Protein AF-A0A328ZJK4-F1 (afdb_monomer)

Secondary structure (DSSP, 8-state):
--HHHHHHHHHHHHHHHHHHHHHHHHHHHHHHHHHHHHHHHHHHHHHHHHHHHHHHHHHHHHHHHHHHHHTEEEEE-TTS-EEEEE-TTS--

Structure (mmCIF, N/CA/C/O backbone):
data_AF-A0A328ZJK4-F1
#
_entry.id   AF-A0A328ZJK4-F1
#
loop_
_atom_site.group_PDB
_atom_site.id
_atom_site.type_symbol
_atom_site.label_atom_id
_atom_site.label_alt_id
_atom_site.label_comp_id
_atom_site.label_asym_id
_atom_site.label_entity_id
_atom_site.label_seq_id
_atom_site.pdbx_PDB_ins_code
_atom_site.Cartn_x
_atom_site.Cartn_y
_atom_site.Cartn_z
_atom_site.occupancy
_atom_site.B_iso_or_equiv
_atom_site.auth_seq_id
_atom_site.auth_comp_id
_atom_site.auth_asym_id
_atom_site.auth_atom_id
_atom_site.pdbx_PDB_model_num
ATOM 1 N N . MET A 1 1 ? 36.928 -8.023 -41.397 1.00 67.81 1 MET A N 1
ATOM 2 C CA . MET A 1 1 ? 35.513 -7.580 -41.330 1.00 67.81 1 MET A CA 1
ATOM 3 C C . MET A 1 1 ? 35.319 -6.393 -42.266 1.00 67.81 1 MET A C 1
ATOM 5 O O . MET A 1 1 ? 36.061 -5.420 -42.133 1.00 67.81 1 MET A O 1
ATOM 9 N N . SER A 1 2 ? 34.399 -6.478 -43.233 1.00 93.62 2 SER A N 1
ATOM 10 C CA . SER A 1 2 ? 34.232 -5.430 -44.254 1.00 93.62 2 SER A CA 1
ATOM 11 C C . SER A 1 2 ? 33.728 -4.101 -43.651 1.00 93.62 2 SER A C 1
ATOM 13 O O . SER A 1 2 ? 33.169 -4.094 -42.545 1.00 93.62 2 SER A O 1
ATOM 15 N N . PRO A 1 3 ? 33.955 -2.956 -44.320 1.00 92.81 3 PRO A N 1
ATOM 16 C CA . PRO A 1 3 ? 33.414 -1.656 -43.909 1.00 92.81 3 PRO A CA 1
ATOM 17 C C . PRO A 1 3 ? 31.886 -1.656 -43.754 1.00 92.81 3 PRO A C 1
ATOM 19 O O . PRO A 1 3 ? 31.379 -1.096 -42.782 1.00 92.81 3 PRO A O 1
ATOM 22 N N . ASP A 1 4 ? 31.170 -2.358 -44.633 1.00 95.19 4 ASP A N 1
ATOM 23 C CA . ASP A 1 4 ? 29.703 -2.424 -44.616 1.00 95.19 4 ASP A CA 1
ATOM 24 C C . ASP A 1 4 ? 29.179 -3.179 -43.396 1.00 95.19 4 ASP A C 1
ATOM 26 O O . ASP A 1 4 ? 28.272 -2.710 -42.710 1.00 95.19 4 ASP A O 1
ATOM 30 N N . LEU A 1 5 ? 29.824 -4.294 -43.034 1.00 95.56 5 LEU A N 1
ATOM 31 C CA . LEU A 1 5 ? 29.499 -5.028 -41.808 1.00 95.56 5 LEU A CA 1
ATOM 32 C C . LEU A 1 5 ? 29.769 -4.183 -40.554 1.00 95.56 5 LEU A C 1
ATOM 34 O O . LEU A 1 5 ? 28.994 -4.220 -39.597 1.00 95.56 5 LEU A O 1
ATOM 38 N N . ARG A 1 6 ? 30.833 -3.366 -40.556 1.00 96.38 6 ARG A N 1
ATOM 39 C CA . ARG A 1 6 ? 31.105 -2.396 -39.478 1.00 96.38 6 ARG A CA 1
ATOM 40 C C . ARG A 1 6 ? 30.041 -1.302 -39.401 1.00 96.38 6 ARG A C 1
ATOM 42 O O . ARG A 1 6 ? 29.677 -0.889 -38.301 1.00 96.38 6 ARG A O 1
ATOM 49 N N . ALA A 1 7 ? 29.569 -0.797 -40.537 1.00 96.81 7 ALA A N 1
ATOM 50 C CA . ALA A 1 7 ? 28.520 0.216 -40.587 1.00 96.81 7 ALA A CA 1
ATOM 51 C C . ALA A 1 7 ? 27.173 -0.342 -40.105 1.00 96.81 7 ALA A C 1
ATOM 53 O O . ALA A 1 7 ? 26.523 0.278 -39.262 1.00 96.81 7 ALA A O 1
ATOM 54 N N . LEU A 1 8 ? 26.803 -1.543 -40.559 1.00 96.50 8 LEU A N 1
ATOM 55 C CA . LEU A 1 8 ? 25.581 -2.223 -40.140 1.00 96.50 8 LEU A CA 1
ATOM 56 C C . LEU A 1 8 ? 25.579 -2.505 -38.635 1.00 96.50 8 LEU A C 1
ATOM 58 O O . LEU A 1 8 ? 24.626 -2.148 -37.948 1.00 96.50 8 LEU A O 1
ATOM 62 N N . ARG A 1 9 ? 26.675 -3.055 -38.096 1.00 97.25 9 ARG A N 1
ATOM 63 C CA . ARG A 1 9 ? 26.808 -3.307 -36.654 1.00 97.25 9 ARG A CA 1
ATOM 64 C C . ARG A 1 9 ? 26.670 -2.028 -35.827 1.00 97.25 9 ARG A C 1
ATOM 66 O O . ARG A 1 9 ? 25.998 -2.043 -34.804 1.00 97.25 9 ARG A O 1
ATOM 73 N N . ARG A 1 10 ? 27.268 -0.912 -36.265 1.00 97.25 10 ARG A N 1
ATOM 74 C CA . ARG A 1 10 ? 27.124 0.381 -35.573 1.00 97.25 10 ARG A CA 1
ATOM 75 C C . ARG A 1 10 ? 25.673 0.856 -35.546 1.00 97.25 10 ARG A C 1
ATOM 77 O O . ARG A 1 10 ? 25.210 1.287 -34.499 1.00 97.25 10 ARG A O 1
ATOM 84 N N . ARG A 1 11 ? 24.957 0.742 -36.667 1.00 97.94 11 ARG A N 1
ATOM 85 C CA . ARG A 1 11 ? 23.538 1.117 -36.751 1.00 97.94 11 ARG A CA 1
ATOM 86 C C . ARG A 1 11 ? 22.650 0.247 -35.868 1.00 97.94 11 ARG A C 1
ATOM 88 O O . ARG A 1 11 ? 21.802 0.785 -35.169 1.00 97.94 11 ARG A O 1
ATOM 95 N N . LEU A 1 12 ? 22.858 -1.070 -35.887 1.00 97.94 12 LEU A N 1
ATOM 96 C CA . LEU A 1 12 ? 22.105 -2.000 -35.043 1.00 97.94 12 LEU A CA 1
ATOM 97 C C . LEU A 1 12 ? 22.345 -1.721 -33.561 1.00 97.94 12 LEU A C 1
ATOM 99 O O . LEU A 1 12 ? 21.390 -1.624 -32.800 1.00 97.94 12 LEU A O 1
ATOM 103 N N . ASN A 1 13 ? 23.602 -1.508 -33.170 1.00 98.12 13 ASN A N 1
ATOM 104 C CA . ASN A 1 13 ? 23.930 -1.147 -31.796 1.00 98.12 13 ASN A CA 1
ATOM 105 C C . ASN A 1 13 ? 23.281 0.183 -31.396 1.00 98.12 13 ASN A C 1
ATOM 107 O O . ASN A 1 13 ? 22.692 0.263 -30.328 1.00 98.12 13 ASN A O 1
ATOM 111 N N . ALA A 1 14 ? 23.344 1.210 -32.249 1.00 98.00 14 ALA A N 1
ATOM 112 C CA . ALA A 1 14 ? 22.718 2.500 -31.965 1.00 98.00 14 ALA A CA 1
ATOM 113 C C . ALA A 1 14 ? 21.197 2.378 -31.775 1.00 98.00 14 ALA A C 1
ATOM 115 O O . ALA A 1 14 ? 20.659 2.947 -30.831 1.00 98.00 14 ALA A O 1
ATOM 116 N N . ALA A 1 15 ? 20.519 1.598 -32.622 1.00 97.88 15 ALA A N 1
ATOM 117 C CA . ALA A 1 15 ? 19.087 1.344 -32.487 1.00 97.88 15 ALA A CA 1
ATOM 118 C C . ALA A 1 15 ? 18.756 0.573 -31.197 1.00 97.88 15 ALA A C 1
ATOM 120 O O . ALA A 1 15 ? 17.828 0.941 -30.486 1.00 97.88 15 ALA A O 1
ATOM 121 N N . ALA A 1 16 ? 19.542 -0.454 -30.860 1.00 98.06 16 ALA A N 1
ATOM 122 C CA . ALA A 1 16 ? 19.361 -1.211 -29.624 1.00 98.06 16 ALA A CA 1
ATOM 123 C C . ALA A 1 16 ? 19.560 -0.337 -28.375 1.00 98.06 16 ALA A C 1
ATOM 125 O O . ALA A 1 16 ? 18.774 -0.425 -27.436 1.00 98.06 16 ALA A O 1
ATOM 126 N N . TYR A 1 17 ? 20.570 0.540 -28.375 1.00 98.19 17 TYR A N 1
ATOM 127 C CA . TYR A 1 17 ? 20.790 1.480 -27.276 1.00 98.19 17 TYR A CA 1
ATOM 128 C C . TYR A 1 17 ? 19.679 2.523 -27.164 1.00 98.19 17 TYR A C 1
ATOM 130 O O . TYR A 1 17 ? 19.297 2.859 -26.050 1.00 98.19 17 TYR A O 1
ATOM 138 N N . ALA A 1 18 ? 19.142 3.015 -28.284 1.00 98.19 18 ALA A N 1
ATOM 139 C CA . ALA A 1 18 ? 18.014 3.943 -28.260 1.00 98.19 18 ALA A CA 1
ATOM 140 C C . ALA A 1 18 ? 16.785 3.307 -27.592 1.00 98.19 18 ALA A C 1
ATOM 142 O O . ALA A 1 18 ? 16.255 3.874 -26.642 1.00 98.19 18 ALA A O 1
ATOM 143 N N . LEU A 1 19 ? 16.420 2.088 -28.005 1.00 98.25 19 LEU A N 1
ATOM 144 C CA . LEU A 1 19 ? 15.305 1.342 -27.411 1.00 98.25 19 LEU A CA 1
ATOM 145 C C . LEU A 1 19 ? 15.519 1.068 -25.919 1.00 98.25 19 LEU A C 1
ATOM 147 O O . LEU A 1 19 ? 14.602 1.229 -25.120 1.00 98.25 19 LEU A O 1
ATOM 151 N N . LEU A 1 20 ? 16.735 0.672 -25.534 1.00 98.38 20 LEU A N 1
ATOM 152 C CA . LEU A 1 20 ? 17.054 0.419 -24.131 1.00 98.38 20 LEU A CA 1
ATOM 153 C C . LEU A 1 20 ? 16.959 1.700 -23.292 1.00 98.38 20 LEU A C 1
ATOM 155 O O . LEU A 1 20 ? 16.442 1.659 -22.183 1.00 98.38 20 LEU A O 1
ATOM 159 N N . ASN A 1 21 ? 17.426 2.833 -23.817 1.00 98.44 21 ASN A N 1
ATOM 160 C CA . ASN A 1 21 ? 17.343 4.112 -23.116 1.00 98.44 21 ASN A CA 1
ATOM 161 C C . ASN A 1 21 ? 15.892 4.576 -22.947 1.00 98.44 21 ASN A C 1
ATOM 163 O O . ASN A 1 21 ? 15.535 5.043 -21.871 1.00 98.44 21 ASN A O 1
ATOM 167 N N . GLU A 1 22 ? 15.056 4.431 -23.977 1.00 98.38 22 GLU A N 1
ATOM 168 C CA . GLU A 1 22 ? 13.622 4.741 -23.888 1.00 98.38 22 GLU A CA 1
ATOM 169 C C . GLU A 1 22 ? 12.935 3.896 -22.810 1.00 98.38 22 GLU A C 1
ATOM 171 O O . GLU A 1 22 ? 12.170 4.413 -21.995 1.00 98.38 22 GLU A O 1
ATOM 176 N N . GLU A 1 23 ? 13.257 2.605 -22.764 1.00 98.38 23 GLU A N 1
ATOM 177 C CA . GLU A 1 23 ? 12.713 1.676 -21.780 1.00 98.38 23 GLU A CA 1
ATOM 178 C C . GLU A 1 23 ? 13.184 1.993 -20.352 1.00 98.38 23 GLU A C 1
ATOM 180 O O . GLU A 1 23 ? 12.374 1.981 -19.427 1.00 98.38 23 GLU A O 1
ATOM 185 N N . ILE A 1 24 ? 14.463 2.341 -20.169 1.00 98.50 24 ILE A N 1
ATOM 186 C CA . ILE A 1 24 ? 15.001 2.779 -18.871 1.00 98.50 24 ILE A CA 1
ATOM 187 C C . ILE A 1 24 ? 14.275 4.037 -18.395 1.00 98.50 24 ILE A C 1
ATOM 189 O O . ILE A 1 24 ? 13.785 4.060 -17.271 1.00 98.50 24 ILE A O 1
ATOM 193 N N . VAL A 1 25 ? 14.126 5.047 -19.257 1.00 98.56 25 VAL A N 1
ATOM 194 C CA . VAL A 1 25 ? 13.419 6.289 -18.904 1.00 98.56 25 VAL A CA 1
ATOM 195 C C . VAL A 1 25 ? 11.971 6.000 -18.508 1.00 98.56 25 VAL A C 1
ATOM 197 O O . VAL A 1 25 ? 11.483 6.535 -17.514 1.00 98.56 25 VAL A O 1
ATOM 200 N N . ARG A 1 26 ? 11.283 5.122 -19.246 1.00 98.56 26 ARG A N 1
ATOM 201 C CA . ARG A 1 26 ? 9.916 4.708 -18.913 1.00 98.56 26 ARG A CA 1
ATOM 202 C C . ARG A 1 26 ? 9.845 4.049 -1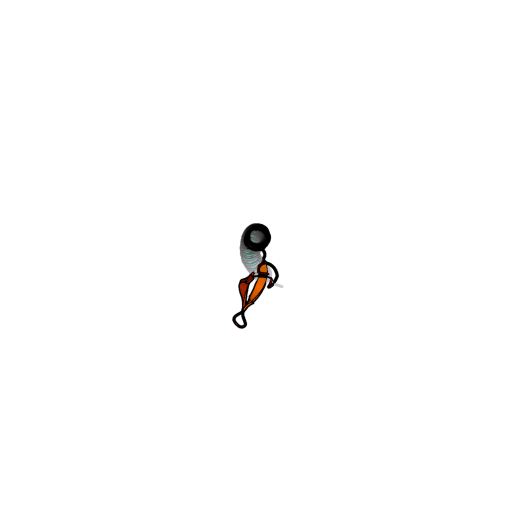7.534 1.00 98.56 26 ARG A C 1
ATOM 204 O O . ARG A 1 26 ? 8.959 4.383 -16.749 1.00 98.56 26 ARG A O 1
ATOM 211 N N . LEU A 1 27 ? 10.749 3.110 -17.253 1.00 98.62 27 LEU A N 1
ATOM 212 C CA . LEU A 1 27 ? 10.794 2.396 -15.978 1.00 98.62 27 LEU A CA 1
ATOM 213 C C . LEU A 1 27 ? 11.154 3.320 -14.814 1.00 98.62 27 LEU A C 1
ATOM 215 O O . LEU A 1 27 ? 10.551 3.191 -13.752 1.00 98.62 27 LEU A O 1
ATOM 219 N N . ASP A 1 28 ? 12.068 4.267 -15.014 1.00 98.62 28 ASP A N 1
ATOM 220 C CA . ASP A 1 28 ? 12.427 5.261 -14.001 1.00 98.62 28 ASP A CA 1
ATOM 221 C C . ASP A 1 28 ? 11.221 6.140 -13.650 1.00 98.62 28 ASP A C 1
ATOM 223 O O . ASP A 1 28 ? 10.900 6.304 -12.472 1.00 98.62 28 ASP A O 1
ATOM 227 N N . CYS A 1 29 ? 10.488 6.635 -14.654 1.00 98.38 29 CYS A N 1
ATOM 228 C CA . CYS A 1 29 ? 9.262 7.402 -14.425 1.00 98.38 29 CYS A CA 1
ATOM 229 C C . CYS A 1 29 ? 8.205 6.595 -13.659 1.00 98.38 29 CYS A C 1
ATOM 231 O O . CYS A 1 29 ? 7.578 7.119 -12.738 1.00 98.38 29 CYS A O 1
ATOM 233 N N . GLU A 1 30 ? 8.011 5.325 -14.015 1.00 98.62 30 GLU A N 1
ATOM 234 C CA . GLU A 1 30 ? 7.046 4.462 -13.332 1.00 98.62 30 GLU A CA 1
ATOM 235 C C . GLU A 1 30 ? 7.480 4.138 -11.896 1.00 98.62 30 GLU A C 1
ATOM 237 O O . GLU A 1 30 ? 6.656 4.149 -10.982 1.00 98.62 30 GLU A O 1
ATOM 242 N N . CYS A 1 31 ? 8.776 3.919 -11.663 1.00 98.56 31 CYS A N 1
ATOM 243 C CA . CYS A 1 31 ? 9.312 3.702 -10.322 1.00 98.56 31 CYS A CA 1
ATOM 244 C C . CYS A 1 31 ? 9.115 4.932 -9.430 1.00 98.56 31 CYS A C 1
ATOM 246 O O . CYS A 1 31 ? 8.702 4.782 -8.282 1.00 98.56 31 CYS A O 1
ATOM 248 N N . GLU A 1 32 ? 9.369 6.138 -9.941 1.00 98.56 32 GLU A N 1
ATOM 249 C CA . GLU A 1 32 ? 9.118 7.378 -9.199 1.00 98.56 32 GLU A CA 1
ATOM 250 C C . GLU A 1 32 ? 7.628 7.567 -8.892 1.00 98.56 32 GLU A C 1
ATOM 252 O O . GLU A 1 32 ? 7.260 7.878 -7.756 1.00 98.56 32 GLU A O 1
ATOM 257 N N . ARG A 1 33 ? 6.749 7.287 -9.863 1.00 98.56 33 ARG A N 1
ATOM 258 C CA . ARG A 1 33 ? 5.295 7.332 -9.660 1.00 98.56 33 ARG A CA 1
ATOM 259 C C . ARG A 1 33 ? 4.852 6.372 -8.553 1.00 98.56 33 ARG A C 1
ATOM 261 O O . ARG A 1 33 ? 4.127 6.777 -7.646 1.00 98.56 33 ARG A O 1
ATOM 268 N N . LEU A 1 34 ? 5.308 5.120 -8.605 1.00 98.62 34 LEU A N 1
ATOM 269 C CA . LEU A 1 34 ? 4.976 4.097 -7.612 1.00 98.62 34 LEU A CA 1
ATOM 270 C C . LEU A 1 34 ? 5.546 4.422 -6.228 1.00 98.62 34 LEU A C 1
ATOM 272 O O . LEU A 1 34 ? 4.883 4.158 -5.228 1.00 98.62 34 LEU A O 1
ATOM 276 N N . ARG A 1 35 ? 6.742 5.019 -6.142 1.00 98.69 35 ARG A N 1
ATOM 277 C CA . ARG A 1 35 ? 7.314 5.490 -4.868 1.00 98.69 35 ARG A CA 1
ATOM 278 C C . ARG A 1 35 ? 6.450 6.577 -4.239 1.00 98.69 35 ARG A C 1
ATOM 280 O O . ARG A 1 35 ? 6.134 6.478 -3.057 1.00 98.69 35 ARG A O 1
ATOM 287 N N . ALA A 1 36 ? 6.034 7.569 -5.025 1.00 98.44 36 ALA A N 1
ATOM 288 C CA . ALA A 1 36 ? 5.162 8.640 -4.549 1.00 98.44 36 ALA A CA 1
ATOM 289 C C . ALA A 1 36 ? 3.794 8.106 -4.089 1.00 98.44 36 ALA A C 1
ATOM 291 O O . ALA A 1 36 ? 3.296 8.493 -3.031 1.00 98.44 36 ALA A O 1
ATOM 292 N N . GLU A 1 37 ? 3.205 7.180 -4.850 1.00 98.69 37 GLU A N 1
ATOM 293 C CA . GLU A 1 37 ? 1.947 6.523 -4.483 1.00 98.69 37 GLU A CA 1
ATOM 294 C C . GLU A 1 37 ? 2.091 5.711 -3.188 1.00 98.69 37 GLU A C 1
ATOM 296 O O . GLU A 1 37 ? 1.260 5.827 -2.288 1.00 98.69 37 GLU A O 1
ATOM 301 N N . ASN A 1 38 ? 3.175 4.942 -3.046 1.00 98.62 38 ASN A N 1
ATOM 302 C CA . ASN A 1 38 ? 3.422 4.146 -1.847 1.00 98.62 38 ASN A CA 1
ATOM 303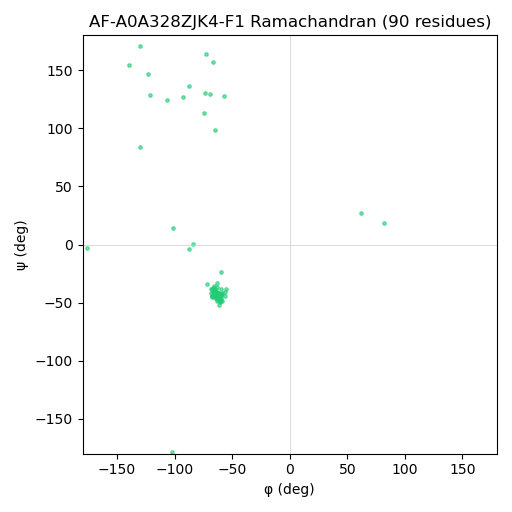 C C . ASN A 1 38 ? 3.589 5.020 -0.599 1.00 98.62 38 ASN A C 1
ATOM 305 O O . ASN A 1 38 ? 3.024 4.701 0.444 1.00 98.62 38 ASN A O 1
ATOM 309 N N . GLU A 1 39 ? 4.313 6.133 -0.710 1.00 98.69 39 GLU A N 1
ATOM 310 C CA . GLU A 1 39 ? 4.496 7.069 0.401 1.00 98.69 39 GLU A CA 1
ATOM 311 C C . GLU A 1 39 ? 3.174 7.734 0.813 1.00 98.69 39 GLU A C 1
ATOM 313 O O . GLU A 1 39 ? 2.858 7.838 2.002 1.00 98.69 39 GLU A O 1
ATOM 318 N N . SER A 1 40 ? 2.341 8.105 -0.165 1.00 98.50 40 SER A N 1
ATOM 319 C CA . SER A 1 40 ? 1.001 8.634 0.105 1.00 98.50 40 SER A CA 1
ATOM 320 C C . SER A 1 40 ? 0.124 7.613 0.832 1.00 98.50 40 SER A C 1
ATOM 322 O O . SER A 1 40 ? -0.511 7.950 1.832 1.00 98.50 40 SER A O 1
ATOM 324 N N . LEU A 1 41 ? 0.116 6.358 0.375 1.00 98.56 41 LEU A N 1
ATOM 325 C CA . LEU A 1 41 ? -0.654 5.285 1.006 1.00 98.56 41 LEU A CA 1
ATOM 326 C C . LEU A 1 41 ? -0.163 4.980 2.424 1.00 98.56 41 LEU A C 1
ATOM 328 O O . LEU A 1 41 ? -0.983 4.771 3.312 1.00 98.56 41 LEU A O 1
ATOM 332 N N . ARG A 1 42 ? 1.152 5.005 2.666 1.00 98.69 42 ARG A N 1
ATOM 333 C CA . ARG A 1 42 ? 1.722 4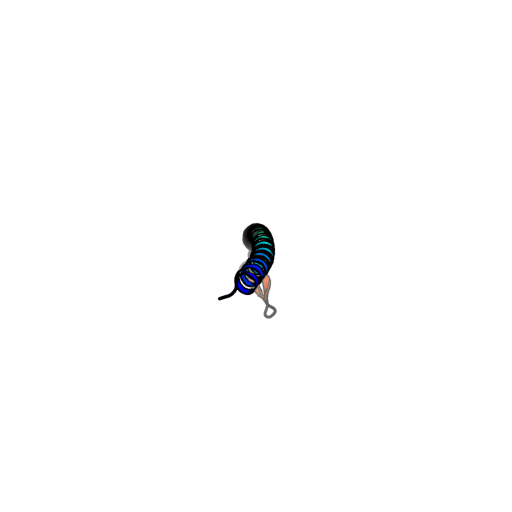.845 4.015 1.00 98.69 42 ARG A CA 1
ATOM 334 C C . ARG A 1 42 ? 1.282 5.956 4.957 1.00 98.69 42 ARG A C 1
ATOM 336 O O . ARG A 1 42 ? 0.897 5.673 6.085 1.00 98.69 42 ARG A O 1
ATOM 343 N N . THR A 1 43 ? 1.286 7.198 4.480 1.00 98.44 43 THR A N 1
ATOM 344 C CA . THR A 1 43 ? 0.804 8.351 5.254 1.00 98.44 43 THR A CA 1
ATOM 345 C C . THR A 1 43 ? -0.678 8.193 5.603 1.00 98.44 43 THR A C 1
ATOM 347 O O . THR A 1 43 ? -1.071 8.383 6.752 1.00 98.44 43 T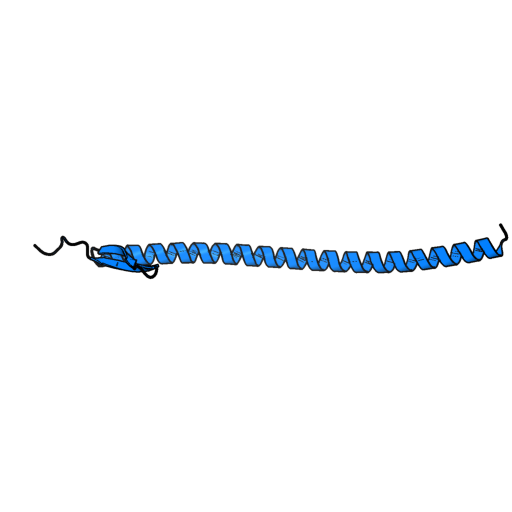HR A O 1
ATOM 350 N N . GLN A 1 44 ? -1.504 7.807 4.625 1.00 98.50 44 GLN A N 1
ATOM 351 C CA . GLN A 1 44 ? -2.935 7.573 4.838 1.00 98.50 44 GLN A CA 1
ATOM 352 C C . GLN A 1 44 ? -3.189 6.431 5.828 1.00 98.50 44 GLN A C 1
ATOM 354 O O . GLN A 1 44 ? -4.059 6.558 6.686 1.00 98.50 44 GLN A O 1
ATOM 359 N N . LEU A 1 45 ? -2.421 5.341 5.729 1.00 98.50 45 LEU A N 1
ATOM 360 C CA . LEU A 1 45 ? -2.522 4.207 6.643 1.00 98.50 45 LEU A CA 1
ATOM 361 C C . LEU A 1 45 ? -2.160 4.613 8.073 1.00 98.50 45 LEU A C 1
ATOM 363 O O . LEU A 1 45 ? -2.950 4.364 8.972 1.00 98.50 45 LEU A O 1
ATOM 367 N N . SER A 1 46 ? -1.033 5.304 8.263 1.00 98.44 46 SER A N 1
ATOM 368 C CA . SER A 1 46 ? -0.617 5.799 9.580 1.00 98.44 46 SER A CA 1
ATOM 369 C C . SER A 1 46 ? -1.693 6.680 10.214 1.00 98.44 46 SER A C 1
ATOM 371 O O . SER A 1 46 ? -2.028 6.505 11.379 1.00 98.44 46 SER A O 1
ATOM 373 N N . TRP A 1 47 ? -2.291 7.592 9.442 1.00 98.44 47 TRP A N 1
ATOM 374 C CA . TRP A 1 47 ? -3.373 8.436 9.948 1.00 98.44 47 TRP A CA 1
ATOM 375 C C . TRP A 1 47 ? -4.623 7.627 10.320 1.00 98.44 47 TRP A C 1
ATOM 377 O O . TRP A 1 47 ? -5.270 7.909 11.328 1.00 98.44 47 TRP A O 1
ATOM 387 N N . ALA A 1 48 ? -4.975 6.620 9.518 1.00 98.19 48 ALA A N 1
ATOM 388 C CA . ALA A 1 48 ? -6.105 5.747 9.809 1.00 98.19 48 ALA A CA 1
ATOM 389 C C . ALA A 1 48 ? -5.868 4.903 11.074 1.00 98.19 48 ALA A C 1
ATOM 391 O O . ALA A 1 48 ? -6.800 4.722 11.855 1.00 98.19 48 ALA A O 1
ATOM 392 N N . GLU A 1 49 ? -4.640 4.427 11.292 1.00 98.44 49 GLU A N 1
ATOM 393 C CA . GLU A 1 49 ? -4.232 3.701 12.500 1.00 98.44 49 GLU A CA 1
ATOM 394 C C . GLU A 1 49 ? -4.334 4.591 13.746 1.00 98.44 49 GLU A C 1
ATOM 396 O O . GLU A 1 49 ? -4.975 4.192 14.718 1.00 98.44 49 GLU A O 1
ATOM 401 N N . ASP A 1 50 ? -3.821 5.824 13.686 1.00 98.38 50 ASP A N 1
ATOM 402 C CA . ASP A 1 50 ? -3.943 6.801 14.778 1.00 98.38 50 ASP A CA 1
ATOM 403 C C . ASP A 1 50 ? -5.415 7.113 15.103 1.00 98.38 50 ASP A C 1
ATOM 405 O O . ASP A 1 50 ? -5.814 7.193 16.268 1.00 98.38 50 ASP A O 1
ATOM 409 N N . CYS A 1 51 ? -6.253 7.276 14.074 1.00 98.06 51 CYS A N 1
ATOM 410 C CA . CYS A 1 51 ? -7.684 7.517 14.263 1.00 98.06 51 CYS A CA 1
ATOM 411 C C . CYS A 1 51 ? -8.390 6.310 14.887 1.00 98.06 51 CYS A C 1
ATOM 413 O O . CYS A 1 51 ? -9.229 6.485 15.770 1.00 98.06 51 CYS A O 1
ATOM 415 N N . ALA A 1 52 ? -8.060 5.097 14.439 1.00 97.62 52 ALA A N 1
ATOM 416 C CA . ALA A 1 52 ? -8.638 3.871 14.971 1.00 97.62 52 ALA A CA 1
ATOM 417 C C . ALA A 1 52 ? -8.267 3.670 16.445 1.00 97.62 52 ALA A C 1
ATOM 419 O O . ALA A 1 52 ? -9.133 3.310 17.244 1.00 97.62 52 ALA A O 1
ATOM 420 N N . GLU A 1 53 ? -7.014 3.941 16.811 1.00 97.94 53 GLU A N 1
ATOM 421 C CA . GLU A 1 53 ? -6.554 3.854 18.196 1.00 97.94 53 GLU A CA 1
ATOM 422 C C . GLU A 1 53 ? -7.270 4.874 19.082 1.00 97.94 53 GLU A C 1
ATOM 424 O O . GLU A 1 53 ? -7.809 4.515 20.127 1.00 97.94 53 GLU A O 1
ATOM 429 N N . ARG A 1 54 ? -7.399 6.119 18.617 1.00 97.81 54 ARG A N 1
ATOM 430 C CA . ARG A 1 54 ? -8.152 7.143 19.343 1.00 97.81 54 ARG A CA 1
ATOM 431 C C . ARG A 1 54 ? -9.619 6.764 19.539 1.00 97.81 54 ARG A C 1
ATOM 433 O O . ARG A 1 54 ? -10.144 6.895 20.637 1.00 97.81 54 ARG A O 1
ATOM 440 N N . TRP A 1 55 ? -10.288 6.252 18.505 1.00 97.12 55 TRP A N 1
ATOM 441 C CA . TRP A 1 55 ? -11.672 5.783 18.641 1.00 97.12 55 TRP A CA 1
ATOM 442 C C . TRP A 1 55 ? -11.797 4.607 19.606 1.00 97.12 55 TRP A C 1
ATOM 444 O O . TRP A 1 55 ? -12.811 4.482 20.294 1.00 97.12 55 TRP A O 1
ATOM 454 N N . ARG A 1 56 ? -10.783 3.740 19.664 1.00 94.94 56 ARG A N 1
ATOM 455 C CA . ARG A 1 56 ? -10.726 2.638 20.625 1.00 94.94 56 ARG A CA 1
ATOM 456 C C . ARG A 1 56 ? -10.634 3.171 22.055 1.00 94.94 56 ARG A C 1
ATOM 458 O O . ARG A 1 56 ? -11.359 2.676 22.914 1.00 94.94 56 ARG A O 1
ATOM 465 N N . GLU A 1 57 ? -9.775 4.156 22.304 1.00 97.00 57 GLU A N 1
ATOM 466 C CA . GLU A 1 57 ? -9.654 4.826 23.604 1.00 97.00 57 GLU A CA 1
ATOM 467 C C . GLU A 1 57 ? -10.965 5.517 23.998 1.00 97.00 57 GLU A C 1
ATOM 469 O O . GLU A 1 57 ? -11.520 5.188 25.046 1.00 97.00 57 GLU A O 1
ATOM 474 N N . ASP A 1 58 ? -11.525 6.351 23.115 1.00 96.38 58 ASP A N 1
ATOM 475 C CA . ASP A 1 58 ? -12.793 7.060 23.340 1.00 96.38 58 ASP A CA 1
ATOM 476 C C . ASP A 1 58 ? -13.939 6.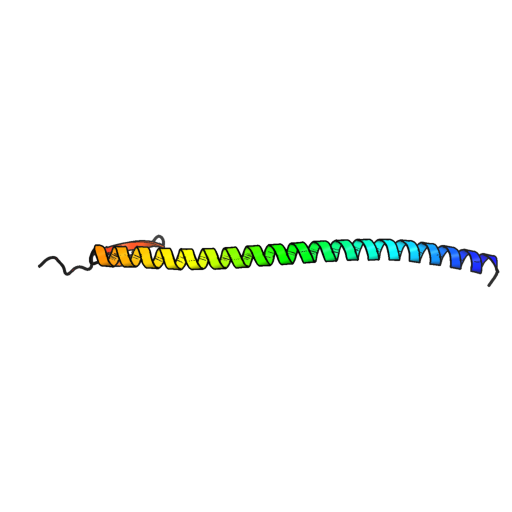077 23.670 1.00 96.38 58 ASP A C 1
ATOM 478 O O . ASP A 1 58 ? -14.753 6.317 24.565 1.00 96.38 58 ASP A O 1
ATOM 482 N N . ALA A 1 59 ? -14.009 4.935 22.975 1.00 92.44 59 ALA A N 1
ATOM 483 C CA . ALA A 1 59 ? -15.024 3.911 23.222 1.00 92.44 59 ALA A CA 1
ATOM 484 C C . ALA A 1 59 ? -14.851 3.217 24.585 1.00 92.44 59 ALA A C 1
ATOM 486 O O . ALA A 1 59 ? -15.845 2.920 25.254 1.00 92.44 59 ALA A O 1
ATOM 487 N N . ILE A 1 60 ? -13.607 2.959 25.001 1.00 91.38 60 ILE A N 1
ATOM 488 C CA . ILE A 1 60 ? -13.293 2.381 26.315 1.00 91.38 60 ILE A CA 1
ATOM 489 C C . ILE A 1 60 ? -13.629 3.376 27.428 1.00 91.38 60 ILE A C 1
ATOM 491 O O . ILE A 1 60 ? -14.235 2.996 28.431 1.00 91.38 60 ILE A O 1
ATOM 495 N N . GLU A 1 61 ? -13.272 4.647 27.259 1.00 94.25 61 GLU A N 1
ATOM 496 C CA . GLU A 1 61 ? -13.619 5.699 28.213 1.00 94.25 61 GLU A CA 1
ATOM 497 C C . GLU A 1 61 ? -15.137 5.830 28.360 1.00 94.25 61 GLU A C 1
ATOM 499 O O . GLU A 1 61 ? -15.649 5.831 29.480 1.00 94.25 61 GLU A O 1
ATOM 504 N N . ALA A 1 62 ? -15.870 5.850 27.244 1.00 91.44 62 ALA A N 1
ATOM 505 C CA . ALA A 1 62 ? -17.323 5.961 27.251 1.00 91.44 62 ALA A CA 1
ATOM 506 C C . ALA A 1 62 ? -18.009 4.784 27.968 1.00 91.44 62 ALA A C 1
ATOM 508 O O . ALA A 1 62 ? -18.917 5.005 28.771 1.00 91.44 62 ALA A O 1
ATOM 509 N N . ILE A 1 63 ? -17.585 3.538 27.717 1.00 90.06 63 ILE A N 1
ATOM 510 C CA . ILE A 1 63 ? -18.216 2.367 28.350 1.00 90.06 63 ILE A CA 1
ATOM 511 C C . ILE A 1 63 ? -17.876 2.261 29.842 1.00 90.06 63 ILE A C 1
ATOM 513 O O . ILE A 1 63 ? -18.732 1.867 30.633 1.00 90.06 63 ILE A O 1
ATOM 517 N N . ASN A 1 64 ? -16.666 2.661 30.245 1.00 90.25 64 ASN A N 1
ATOM 518 C CA . ASN A 1 64 ? -16.290 2.726 31.656 1.00 90.25 64 ASN A CA 1
ATOM 519 C C . ASN A 1 64 ? -17.072 3.824 32.386 1.00 90.25 64 ASN A C 1
ATOM 521 O O . ASN A 1 64 ? -17.633 3.562 33.444 1.00 90.25 64 ASN A O 1
ATOM 525 N N . ALA A 1 65 ? -17.199 5.014 31.790 1.00 91.12 65 ALA A N 1
ATOM 526 C CA . ALA A 1 65 ? -18.006 6.093 32.354 1.00 91.12 65 ALA A CA 1
ATOM 527 C C . ALA A 1 65 ? -19.481 5.682 32.508 1.00 91.12 65 ALA A C 1
ATOM 529 O O . ALA A 1 65 ? -20.112 6.004 33.514 1.00 91.12 65 ALA A O 1
ATOM 530 N N . GLN A 1 66 ? -20.028 4.930 31.546 1.00 88.94 66 GLN A N 1
ATOM 531 C CA . GLN A 1 66 ? -21.376 4.372 31.657 1.00 88.94 66 GLN A CA 1
ATOM 532 C C . GLN A 1 66 ? -21.484 3.371 32.815 1.00 88.94 66 GLN A C 1
ATOM 534 O O . GLN A 1 66 ? -22.450 3.417 33.575 1.00 88.94 66 GLN A O 1
ATOM 539 N N . ALA A 1 67 ? -20.494 2.489 32.974 1.00 89.25 67 ALA A N 1
ATOM 540 C CA . ALA A 1 67 ? -20.454 1.539 34.081 1.00 89.25 67 ALA A CA 1
ATOM 541 C C . ALA A 1 67 ? -20.400 2.245 35.444 1.00 89.25 67 ALA A C 1
ATOM 543 O O . ALA A 1 67 ? -21.170 1.889 36.336 1.00 89.25 67 ALA A O 1
ATOM 544 N N . ASP A 1 68 ? -19.582 3.290 35.575 1.00 89.12 68 ASP A N 1
ATOM 545 C CA . ASP A 1 68 ? -19.488 4.096 36.795 1.00 89.12 68 ASP A CA 1
ATOM 546 C C . ASP A 1 68 ? -20.817 4.795 37.131 1.00 89.12 68 ASP A C 1
ATOM 548 O O . ASP A 1 68 ? -21.238 4.803 38.290 1.00 89.12 68 ASP A O 1
ATOM 552 N N . LEU A 1 69 ? -21.515 5.343 36.127 1.00 88.31 69 LEU A N 1
ATOM 553 C CA . LEU A 1 69 ? -22.822 5.993 36.305 1.00 88.31 69 LEU A CA 1
ATOM 554 C C . LEU A 1 69 ? -23.922 5.017 36.741 1.00 88.31 69 LEU A C 1
ATOM 556 O O . LEU A 1 69 ? -24.787 5.380 37.538 1.00 88.31 69 LEU A O 1
ATOM 560 N N . GLU A 1 70 ? -23.906 3.792 36.221 1.00 87.31 70 GLU A N 1
ATOM 561 C CA . GLU A 1 70 ? -24.908 2.766 36.526 1.00 87.31 70 GLU A CA 1
ATOM 562 C C . GLU A 1 70 ? -24.564 1.932 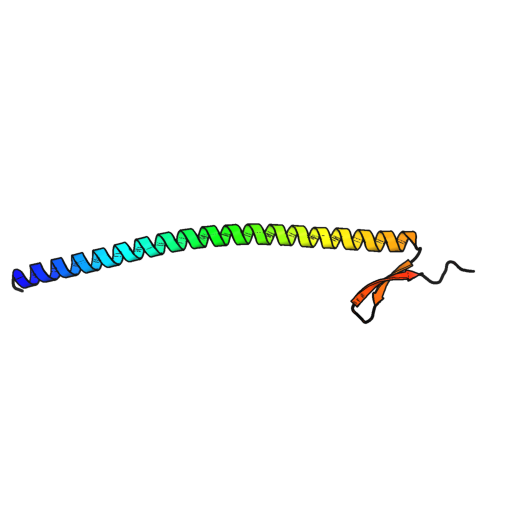37.775 1.00 87.31 70 GLU A C 1
ATOM 564 O O . GLU A 1 70 ? -25.357 1.080 38.182 1.00 87.31 70 G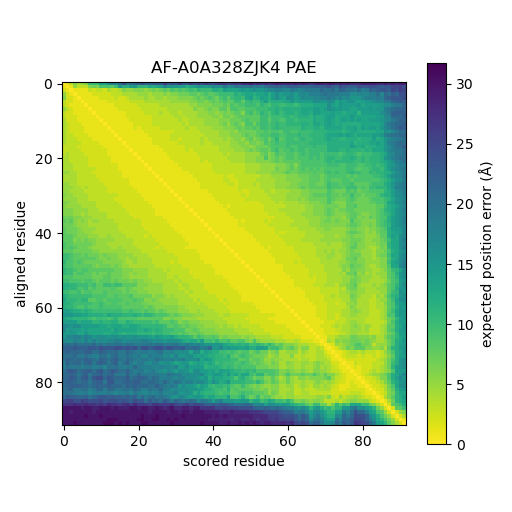LU A O 1
ATOM 569 N N . GLY A 1 71 ? -23.393 2.149 38.394 1.00 81.69 71 GLY A N 1
ATOM 570 C CA . GLY A 1 71 ? -22.875 1.282 39.462 1.00 81.69 71 GLY A CA 1
ATOM 571 C C . GLY A 1 71 ? -22.630 -0.155 38.979 1.00 81.69 71 GLY A C 1
ATOM 572 O O . GLY A 1 71 ? -22.760 -1.124 39.735 1.00 81.69 71 GLY A O 1
ATOM 573 N N . GLY A 1 72 ? -22.357 -0.307 37.687 1.00 86.12 72 GLY A N 1
ATOM 574 C CA . GLY A 1 72 ? -22.159 -1.571 37.003 1.00 86.12 72 GLY A CA 1
ATOM 575 C C . GLY A 1 72 ? -20.690 -1.882 36.736 1.00 86.12 72 GLY A C 1
ATOM 576 O O . GLY A 1 72 ? -19.783 -1.142 37.097 1.00 86.12 72 GLY A O 1
ATOM 577 N N . ALA A 1 73 ? -20.461 -3.010 36.078 1.00 85.38 73 ALA A N 1
ATOM 578 C CA . ALA A 1 73 ? -19.176 -3.396 35.521 1.00 85.38 73 ALA A CA 1
ATOM 579 C C . ALA A 1 73 ? -19.332 -3.656 34.021 1.00 85.38 73 ALA A C 1
ATOM 581 O O . ALA A 1 73 ? -20.370 -4.146 33.569 1.00 85.38 73 ALA A O 1
ATOM 582 N N . VAL A 1 74 ?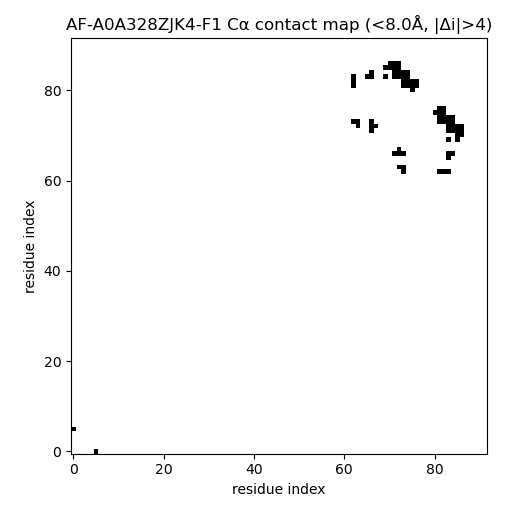 -18.292 -3.355 33.246 1.00 88.44 74 VAL A N 1
ATOM 583 C CA . VAL A 1 74 ? -18.270 -3.659 31.812 1.00 88.44 74 VAL A CA 1
ATOM 584 C C . VAL A 1 74 ? -18.179 -5.173 31.613 1.00 88.44 74 VAL A C 1
ATOM 586 O O . VAL A 1 74 ? -17.323 -5.844 32.189 1.00 88.44 74 VAL A O 1
ATOM 589 N N . GLY A 1 75 ? -19.066 -5.713 30.786 1.00 87.00 75 GLY A N 1
ATOM 590 C CA . GLY A 1 75 ? -19.140 -7.122 30.431 1.00 87.00 75 GLY A CA 1
ATOM 591 C C . GLY A 1 75 ? -19.223 -7.341 28.923 1.00 87.00 75 GLY A C 1
ATOM 592 O O . GLY A 1 75 ? -19.407 -6.415 28.134 1.00 87.00 75 GLY A O 1
ATOM 593 N N . LEU A 1 76 ? -19.093 -8.606 28.527 1.00 90.00 76 LEU A N 1
ATOM 594 C CA . LEU A 1 76 ? -19.187 -9.066 27.143 1.00 90.00 76 LEU A CA 1
ATOM 595 C C . LEU A 1 76 ? -20.300 -10.104 27.031 1.00 90.00 76 LEU A C 1
ATOM 597 O O . LEU A 1 76 ? -20.334 -11.076 27.787 1.00 90.00 76 LEU A O 1
ATOM 601 N N . THR A 1 77 ? -21.209 -9.919 26.076 1.00 88.19 77 THR A N 1
ATOM 602 C CA . THR A 1 77 ? -22.207 -10.943 25.746 1.00 88.19 77 THR A CA 1
ATOM 603 C C . THR A 1 77 ? -21.553 -12.117 25.013 1.00 88.19 77 THR A C 1
ATOM 605 O O . THR A 1 77 ? -20.464 -11.995 24.454 1.00 88.19 77 THR A O 1
ATOM 608 N N . GLN A 1 78 ? -22.241 -13.261 24.934 1.00 87.75 78 GLN A N 1
ATOM 609 C CA . GLN A 1 78 ? -21.770 -14.422 24.162 1.00 87.75 78 GLN A CA 1
ATOM 610 C C . GLN A 1 78 ? -21.588 -14.110 22.662 1.00 87.75 78 GLN A C 1
ATOM 612 O O . GLN A 1 78 ? -20.801 -14.764 21.984 1.00 87.75 78 GLN A O 1
ATOM 617 N N . ALA A 1 79 ? -22.291 -13.095 22.151 1.00 91.44 79 ALA A N 1
ATOM 618 C CA . ALA A 1 79 ? -22.144 -12.592 20.787 1.00 91.44 79 ALA A CA 1
ATOM 619 C C . ALA A 1 79 ? -20.995 -11.572 20.629 1.00 91.44 79 ALA A C 1
ATOM 621 O O . ALA A 1 79 ? -20.792 -11.059 19.532 1.00 91.44 79 ALA A O 1
ATOM 622 N N . GLY A 1 80 ? -20.257 -11.260 21.702 1.00 84.69 80 GLY A N 1
ATOM 623 C CA . GLY A 1 80 ? -19.127 -10.328 21.692 1.00 84.69 80 GLY A CA 1
ATOM 624 C C . GLY A 1 80 ? -19.512 -8.850 21.788 1.00 84.69 80 GLY A C 1
ATOM 625 O O . GLY A 1 80 ? -18.708 -7.992 21.439 1.00 84.69 80 GLY A O 1
ATOM 626 N N . GLN A 1 81 ? -20.728 -8.528 22.237 1.00 87.94 81 GLN A N 1
ATOM 627 C CA . GLN A 1 81 ? -21.155 -7.137 22.419 1.00 87.94 81 GLN A CA 1
ATOM 628 C C . GLN A 1 81 ? -20.756 -6.632 23.807 1.00 87.94 81 GLN A C 1
ATOM 630 O O . GLN A 1 81 ? -20.948 -7.344 24.794 1.00 87.94 81 GLN A O 1
ATOM 635 N N . LEU A 1 82 ? -20.238 -5.404 23.881 1.00 83.38 82 LEU A N 1
ATOM 636 C CA . LEU A 1 82 ? -19.967 -4.721 25.147 1.00 83.38 82 LEU A CA 1
ATOM 637 C C . LEU A 1 82 ? -21.281 -4.264 25.786 1.00 83.38 82 LEU A C 1
ATOM 639 O O . LEU A 1 82 ? -22.117 -3.651 25.124 1.00 83.38 82 LEU A O 1
ATOM 643 N N . VAL A 1 83 ? -21.454 -4.572 27.069 1.00 86.94 83 VAL A N 1
ATOM 644 C CA . VAL A 1 83 ? -22.632 -4.208 27.867 1.00 86.94 83 VAL A CA 1
ATOM 645 C C . VAL A 1 83 ? -22.208 -3.784 29.268 1.00 86.94 83 VAL A C 1
ATOM 647 O O . VAL A 1 83 ? -21.177 -4.234 29.761 1.00 86.94 83 VAL A O 1
ATOM 650 N N . VAL A 1 84 ? -23.011 -2.957 29.931 1.00 87.19 84 VAL A N 1
ATOM 651 C CA . VAL A 1 84 ? -22.852 -2.680 31.363 1.00 87.19 84 VAL A CA 1
ATOM 652 C C . VAL A 1 84 ? -23.741 -3.644 32.146 1.00 87.19 84 VAL A C 1
ATOM 654 O O . VAL A 1 84 ? -24.928 -3.791 31.859 1.00 87.19 84 VAL A O 1
ATOM 657 N N . ILE A 1 85 ? -23.149 -4.357 33.104 1.00 84.38 85 ILE A N 1
ATOM 658 C CA . ILE A 1 85 ? -23.831 -5.316 33.974 1.00 84.38 85 ILE A CA 1
ATOM 659 C C . ILE A 1 85 ? -23.952 -4.682 35.362 1.00 84.38 85 ILE A C 1
ATOM 661 O O . ILE A 1 85 ? -22.922 -4.341 35.942 1.00 84.38 85 ILE A O 1
ATOM 665 N N . PRO A 1 86 ? -25.157 -4.560 35.942 1.00 79.81 86 PRO A N 1
ATOM 666 C CA . PRO A 1 86 ? -25.313 -4.069 37.307 1.00 79.81 86 PRO A CA 1
ATOM 667 C C . PRO A 1 86 ? -24.504 -4.933 38.279 1.00 79.81 86 PRO A C 1
ATOM 669 O O . PRO A 1 86 ? -24.654 -6.159 38.289 1.00 79.81 86 PRO A O 1
ATOM 672 N N . THR A 1 87 ? -23.656 -4.326 39.114 1.00 74.25 87 THR A N 1
ATOM 673 C CA . THR A 1 87 ? -23.001 -5.088 40.181 1.00 74.25 87 THR A CA 1
ATOM 674 C C . THR A 1 87 ? -24.043 -5.348 41.267 1.00 74.25 87 THR A C 1
ATOM 676 O O . THR A 1 87 ? -24.592 -4.430 41.876 1.00 74.25 87 THR A O 1
ATOM 679 N N . ALA A 1 88 ? -24.421 -6.611 41.464 1.00 58.59 88 ALA A N 1
ATOM 680 C CA . ALA A 1 88 ? -25.390 -6.975 42.490 1.00 58.59 88 ALA A CA 1
ATOM 681 C C . ALA A 1 88 ? -24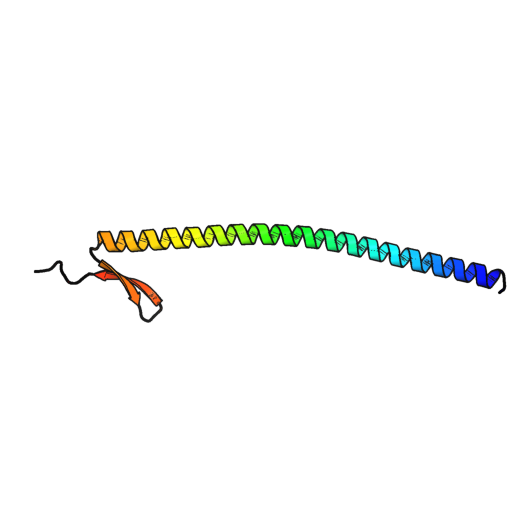.807 -6.662 43.881 1.00 58.59 88 ALA A C 1
ATOM 683 O O . ALA A 1 88 ? -24.011 -7.427 44.421 1.00 58.59 88 ALA A O 1
ATOM 684 N N . GLY A 1 89 ? -25.203 -5.506 44.420 1.00 52.72 89 GLY A N 1
ATOM 685 C CA . GLY A 1 89 ? -24.830 -5.003 45.743 1.00 52.72 89 GLY A CA 1
ATOM 686 C C . GLY A 1 89 ? -25.502 -3.687 46.176 1.00 52.72 89 GLY A C 1
ATOM 687 O O . GLY A 1 89 ? -25.290 -3.272 47.308 1.00 52.72 89 GLY A O 1
ATOM 688 N N . ALA A 1 90 ? -26.330 -3.038 45.342 1.00 47.47 90 ALA A N 1
ATOM 689 C CA . ALA A 1 90 ? -27.023 -1.782 45.692 1.00 47.47 90 ALA A CA 1
ATOM 690 C C . ALA A 1 90 ? -28.511 -1.947 46.088 1.00 47.47 90 ALA A C 1
ATOM 692 O O . ALA A 1 90 ? -29.253 -0.967 46.166 1.00 47.47 90 ALA A O 1
ATOM 693 N N . HIS A 1 91 ? -28.959 -3.177 46.356 1.00 43.88 91 HIS A N 1
ATOM 694 C CA . HIS A 1 91 ? -30.279 -3.461 46.929 1.00 43.88 91 HIS A CA 1
ATOM 695 C C . HIS A 1 91 ? -30.143 -4.407 48.127 1.00 43.88 91 HIS A C 1
ATOM 697 O O . HIS A 1 91 ? -30.284 -5.622 47.991 1.00 43.88 91 HIS A O 1
ATOM 703 N N . ALA A 1 92 ? -29.858 -3.827 49.292 1.00 37.38 92 ALA A N 1
ATOM 704 C CA . ALA A 1 92 ? -30.194 -4.357 50.611 1.00 37.38 92 ALA A CA 1
ATOM 705 C C . ALA A 1 92 ? -30.488 -3.176 51.542 1.00 37.38 92 ALA A C 1
ATOM 707 O O . ALA A 1 92 ? -29.677 -2.222 51.535 1.00 37.38 92 ALA A O 1
#

Sequence (92 aa):
MSPDLRALRRRLNAAAYALLNEEIVRLDCECERLRAENESLRTQLSWAEDCAERWREDAIEAINAQADLEGGAVGLTQAGQLVVIPTAGAHA

Organism: NCBI:txid78229

pLDDT: mean 91.53, std 12.14, range [37.38, 98.69]

Mean predicted aligned error: 8.35 Å

Foldseek 3Di:
DDPVVVVVVVVVVVVVVVVVVVVVVVVVVVVVVVVVVVVVVVVVVVVVVVVVVVVVVVVVVVLVVVLVVQCFDWDADPVGDIDTHHDPDPPD

Radius of gyration: 33.8 Å; Cα contacts (8 Å, |Δi|>4): 39; chains: 1; bounding box: 66×23×95 Å

Solvent-accessible surface area (backbone atoms only — not comparable to full-atom values): 5228 Å² total; per-residue (Å²): 135,55,72,65,59,55,52,52,52,51,52,53,49,52,52,53,50,50,55,50,50,54,50,49,54,52,51,51,55,49,50,53,52,50,49,55,50,50,53,53,51,51,53,52,49,53,52,50,50,54,50,52,52,48,52,50,50,54,50,52,53,51,49,51,52,51,8,63,74,64,58,27,41,76,44,68,47,100,88,68,46,80,45,71,41,73,51,93,76,89,84,128